Protein AF-A0A225V2E5-F1 (afdb_monomer_lite)

Secondary structure (DSSP, 8-state):
-PPPTT-S--S---S-SSPPPTHHHHHHHHHHHHHHHS--S-------TTS-HHHHHHHHHHHHHHH-TT-EEEEEEE-TT--EEEEEEE-SSEEEEEEE---

Organism: NCBI:txid4795

Foldseek 3Di:
DDDDPPDPDDDPPPDPPADDDPCLVVVLVVVVCVVPPDPDLADDDDDDPPPCPVVSVVVNVVVCCVVCVQEKEWEFEAEPVRHTPDTDTDDRHDDYYYDYDDD

Sequence (103 aa):
MAFPVELPMETPHAKPTFYVRNCYAQYYDKVLGLLDTIPVASVTITGTSGIGKSVFFAYFFNRFSFENKKATIITACFDEESNLLKGTKWLINTKVIRRQCVN

Radius of gyration: 17.42 Å; chains: 1; bounding box: 31×32×61 Å

Structure (mmCIF, N/CA/C/O backbone):
data_AF-A0A225V2E5-F1
#
_entry.id   AF-A0A225V2E5-F1
#
loop_
_atom_site.group_PDB
_atom_site.id
_atom_site.type_symbol
_atom_site.label_atom_id
_atom_site.label_alt_id
_atom_site.label_comp_id
_atom_site.label_asym_id
_atom_site.label_entity_id
_atom_site.label_seq_id
_atom_site.pdbx_PDB_ins_code
_atom_site.Cartn_x
_atom_site.Cartn_y
_atom_site.Cartn_z
_atom_site.occupancy
_atom_site.B_iso_or_equiv
_atom_site.auth_seq_id
_atom_site.auth_comp_id
_atom_site.auth_asym_id
_atom_site.auth_atom_id
_atom_site.pdbx_PDB_model_num
ATOM 1 N N . MET A 1 1 ? -10.974 7.557 -43.782 1.00 43.31 1 MET A N 1
ATOM 2 C CA . MET A 1 1 ? -10.385 6.216 -43.582 1.00 43.31 1 MET A CA 1
ATOM 3 C C . MET A 1 1 ? -11.137 5.572 -42.433 1.00 43.31 1 MET A C 1
ATOM 5 O O . MET A 1 1 ? -11.184 6.174 -41.369 1.00 43.31 1 MET A O 1
ATOM 9 N N . ALA A 1 2 ? -11.812 4.450 -42.674 1.00 56.75 2 ALA A N 1
ATOM 10 C CA . ALA A 1 2 ? -12.557 3.734 -41.641 1.00 56.75 2 ALA A CA 1
ATOM 11 C C . ALA A 1 2 ? -11.627 2.709 -40.983 1.00 56.75 2 ALA A C 1
ATOM 13 O O . ALA A 1 2 ? -10.964 1.946 -41.685 1.00 56.75 2 ALA A O 1
ATOM 14 N N . PHE A 1 3 ? -11.540 2.738 -39.654 1.00 53.19 3 PHE A N 1
ATOM 15 C CA . PHE A 1 3 ? -10.780 1.754 -38.887 1.00 53.19 3 PHE A CA 1
ATOM 16 C C . PHE A 1 3 ? -11.476 0.378 -38.955 1.00 53.19 3 PHE A C 1
ATOM 18 O O . PHE A 1 3 ? -12.706 0.333 -38.899 1.00 53.19 3 PHE A O 1
ATOM 25 N N . PRO A 1 4 ? -10.731 -0.735 -39.092 1.00 68.94 4 PRO A N 1
ATOM 26 C CA . PRO A 1 4 ? -11.314 -2.073 -39.150 1.00 68.94 4 PRO A CA 1
ATOM 27 C C . PRO A 1 4 ? -11.933 -2.475 -37.802 1.00 68.94 4 PRO A C 1
ATOM 29 O O . PRO A 1 4 ? -11.346 -2.261 -36.744 1.00 68.94 4 PRO A O 1
ATOM 32 N N . VAL A 1 5 ? -13.125 -3.072 -37.875 1.00 58.84 5 VAL A N 1
ATOM 33 C CA . VAL A 1 5 ? -14.054 -3.324 -36.752 1.00 58.84 5 VAL A CA 1
ATOM 34 C C . VAL A 1 5 ? -13.642 -4.521 -35.873 1.00 58.84 5 VAL A C 1
ATOM 36 O O . VAL A 1 5 ? -14.201 -4.725 -34.803 1.00 58.84 5 VAL A O 1
ATOM 39 N N . GLU A 1 6 ? -12.619 -5.282 -36.269 1.00 57.91 6 GLU A N 1
ATOM 40 C CA . GLU A 1 6 ? -12.197 -6.517 -35.584 1.00 57.91 6 GLU A CA 1
ATOM 41 C C . GLU A 1 6 ? -10.795 -6.426 -34.965 1.00 57.91 6 GLU A C 1
ATOM 43 O O . GLU A 1 6 ? -10.036 -7.395 -34.938 1.00 57.91 6 GLU A O 1
ATOM 48 N N . LEU A 1 7 ? 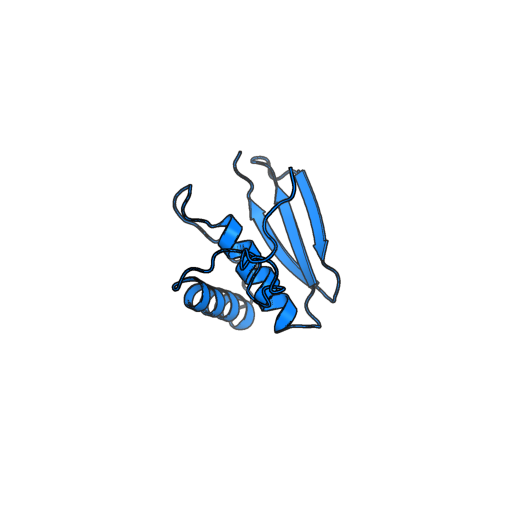-10.421 -5.259 -34.439 1.00 57.06 7 LEU A N 1
ATOM 49 C CA . LEU A 1 7 ? -9.288 -5.198 -33.518 1.00 57.06 7 LEU A CA 1
ATOM 50 C C . LEU A 1 7 ? -9.768 -5.659 -32.132 1.00 57.06 7 LEU A C 1
ATOM 52 O O . LEU A 1 7 ? -10.707 -5.069 -31.596 1.00 57.06 7 LEU A O 1
ATOM 56 N N . PRO A 1 8 ? -9.151 -6.688 -31.520 1.00 48.69 8 PRO A N 1
ATOM 57 C CA . PRO A 1 8 ? -9.523 -7.162 -30.194 1.00 48.69 8 PRO A CA 1
ATOM 58 C C . PRO A 1 8 ? -9.019 -6.157 -29.159 1.00 48.69 8 PRO A C 1
ATOM 60 O O . PRO A 1 8 ? -8.003 -6.377 -28.507 1.00 48.69 8 PRO A O 1
ATOM 63 N N . MET A 1 9 ? -9.673 -5.007 -29.041 1.00 49.19 9 MET A N 1
ATOM 64 C CA . MET A 1 9 ? -9.245 -3.996 -28.083 1.00 49.19 9 MET A CA 1
ATOM 65 C C . MET A 1 9 ? -10.389 -3.250 -27.414 1.00 49.19 9 MET A C 1
ATOM 67 O O . MET A 1 9 ? -10.208 -2.112 -27.019 1.00 49.19 9 MET A O 1
ATOM 71 N N . GLU A 1 10 ? -11.533 -3.902 -27.207 1.00 46.38 10 GLU A N 1
ATOM 72 C CA . GLU A 1 10 ? -12.578 -3.391 -26.311 1.00 46.38 10 GLU A CA 1
ATOM 73 C C . GLU A 1 10 ? -13.262 -4.525 -25.537 1.00 46.38 10 GLU A C 1
ATOM 75 O O . GLU A 1 10 ? -14.477 -4.679 -25.536 1.00 46.38 10 GLU A O 1
ATOM 80 N N . THR A 1 11 ? -12.486 -5.347 -24.827 1.00 46.03 11 THR A N 1
ATOM 81 C CA . THR A 1 11 ? -13.049 -5.935 -23.603 1.00 46.03 11 THR A CA 1
ATOM 82 C C . THR A 1 11 ? -12.753 -4.958 -22.474 1.00 46.03 11 THR A C 1
ATOM 84 O O . THR A 1 11 ? -11.572 -4.636 -22.306 1.00 46.03 11 THR A O 1
ATOM 87 N N . PRO A 1 12 ? -13.739 -4.501 -21.678 1.00 43.81 12 PRO A N 1
ATOM 88 C CA . PRO A 1 12 ? -13.443 -3.802 -20.439 1.00 43.81 12 PRO A CA 1
ATOM 89 C C . PRO A 1 12 ? -12.607 -4.757 -19.591 1.00 43.81 12 PRO A C 1
ATOM 91 O O . PRO A 1 12 ? -13.094 -5.760 -19.070 1.00 43.81 12 PRO A O 1
ATOM 94 N N . HIS A 1 13 ? -11.300 -4.518 -19.549 1.00 43.59 13 HIS A N 1
ATOM 95 C CA . HIS A 1 13 ? -10.400 -5.365 -18.802 1.00 43.59 13 HIS A CA 1
ATOM 96 C C . HIS A 1 13 ? -10.747 -5.193 -17.324 1.00 43.59 13 HIS A C 1
ATOM 98 O O . HIS A 1 13 ? -10.345 -4.223 -16.693 1.00 43.59 13 HIS A O 1
ATOM 104 N N . ALA A 1 14 ? -11.429 -6.182 -16.745 1.00 52.62 14 ALA A N 1
ATOM 105 C CA . ALA A 1 14 ? -11.575 -6.367 -15.298 1.00 52.62 14 ALA A CA 1
ATOM 106 C C . ALA A 1 14 ? -10.230 -6.714 -14.611 1.00 52.62 14 ALA A C 1
ATOM 108 O O . ALA A 1 14 ? -10.189 -7.352 -13.561 1.00 52.62 14 ALA A O 1
ATOM 109 N N . LYS A 1 15 ? -9.109 -6.359 -15.247 1.00 51.56 15 LYS A N 1
ATOM 110 C CA . LYS A 1 15 ? -7.740 -6.590 -14.796 1.00 51.56 15 LYS A CA 1
ATOM 111 C C . LYS A 1 15 ? -7.234 -5.314 -14.120 1.00 51.56 15 LYS A C 1
ATOM 113 O O . LYS A 1 15 ? -7.698 -4.227 -14.461 1.00 51.56 15 LYS A O 1
ATOM 118 N N . PRO A 1 16 ? -6.291 -5.418 -13.16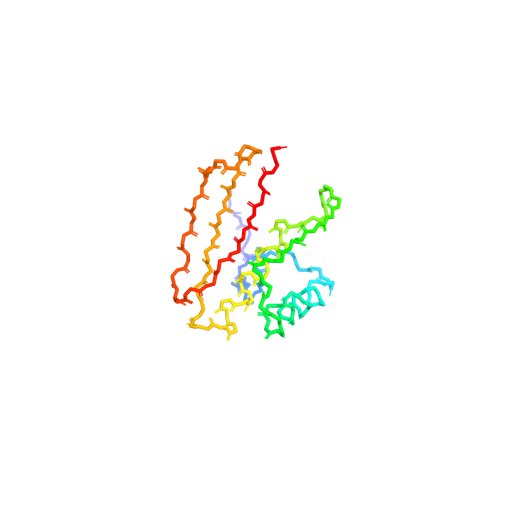8 1.00 54.03 16 PRO A N 1
ATOM 119 C CA . PRO A 1 16 ? -5.715 -4.239 -12.534 1.00 54.03 16 PRO A CA 1
ATOM 120 C C . PRO A 1 16 ? -5.164 -3.288 -13.603 1.00 54.03 16 PRO A C 1
ATOM 122 O O . PRO A 1 16 ? -4.471 -3.712 -14.525 1.00 54.03 16 PRO A O 1
ATOM 125 N N . THR A 1 17 ? -5.458 -1.997 -13.462 1.00 64.56 17 THR A N 1
ATOM 126 C CA . THR A 1 17 ? -5.072 -0.899 -14.369 1.00 64.56 17 THR A CA 1
ATOM 127 C C . THR A 1 17 ? -3.560 -0.627 -14.414 1.00 64.56 17 THR A C 1
ATOM 129 O O . THR A 1 17 ? -3.119 0.387 -14.947 1.00 64.56 17 THR A O 1
ATOM 132 N N . PHE A 1 18 ? -2.744 -1.513 -13.842 1.00 69.56 18 PHE A N 1
ATOM 133 C CA . PHE A 1 18 ? -1.304 -1.361 -13.680 1.00 69.56 18 PHE A CA 1
ATOM 134 C C . PHE A 1 18 ? -0.601 -2.727 -13.649 1.00 69.56 18 PHE A C 1
ATOM 136 O O . PHE A 1 18 ? -1.162 -3.735 -13.217 1.00 69.56 18 PHE A O 1
ATOM 143 N N . TYR A 1 19 ? 0.654 -2.753 -14.107 1.00 76.12 19 TYR A N 1
ATOM 144 C CA . TYR A 1 19 ? 1.489 -3.956 -14.156 1.00 76.12 19 TYR A CA 1
ATOM 145 C C . TYR A 1 19 ? 1.807 -4.480 -12.746 1.00 76.12 19 TYR A C 1
ATOM 147 O O . TYR A 1 19 ? 2.427 -3.785 -11.937 1.00 76.12 19 TYR A O 1
ATOM 155 N N . VAL A 1 20 ? 1.403 -5.720 -12.459 1.00 80.94 20 VAL A N 1
ATOM 156 C CA . VAL A 1 20 ? 1.633 -6.388 -11.170 1.00 80.94 20 VAL A CA 1
ATOM 157 C C . VAL A 1 20 ? 2.819 -7.338 -11.291 1.00 80.94 20 VAL A C 1
ATOM 159 O O . VAL A 1 20 ? 2.838 -8.208 -12.156 1.00 80.94 20 VAL A O 1
ATOM 162 N N . ARG A 1 21 ? 3.807 -7.193 -10.403 1.00 85.94 21 ARG A N 1
ATOM 163 C CA . ARG A 1 21 ? 4.941 -8.124 -10.312 1.00 85.94 21 ARG A CA 1
ATOM 164 C C . ARG A 1 21 ? 4.614 -9.269 -9.362 1.00 85.94 21 ARG A C 1
ATOM 166 O O . ARG A 1 21 ? 3.983 -9.049 -8.333 1.00 85.94 21 ARG A O 1
ATOM 173 N N . ASN A 1 22 ? 5.159 -10.454 -9.633 1.00 87.31 22 ASN A N 1
ATOM 174 C CA . ASN A 1 22 ? 4.959 -11.645 -8.795 1.00 87.31 22 ASN A CA 1
ATOM 175 C C . ASN A 1 22 ? 5.354 -11.421 -7.323 1.00 87.31 22 ASN A C 1
ATOM 177 O O . ASN A 1 22 ? 4.739 -11.980 -6.419 1.00 87.31 22 ASN A O 1
ATOM 181 N N . CYS A 1 23 ? 6.347 -10.565 -7.062 1.00 87.94 23 CYS A N 1
ATOM 182 C CA . CYS A 1 23 ? 6.789 -10.256 -5.704 1.00 87.94 23 CYS A CA 1
ATOM 183 C C . CYS A 1 23 ? 5.845 -9.318 -4.931 1.00 87.94 23 CYS A C 1
ATOM 185 O O . CYS A 1 23 ? 5.942 -9.250 -3.708 1.00 87.94 23 CYS A O 1
ATOM 187 N N . TYR A 1 24 ? 4.927 -8.602 -5.593 1.00 89.94 24 TYR A N 1
ATOM 188 C CA . TYR A 1 24 ? 4.075 -7.607 -4.931 1.00 89.94 24 TYR A CA 1
ATOM 189 C C . TYR A 1 24 ? 3.153 -8.220 -3.883 1.00 89.94 24 TYR A C 1
ATOM 191 O O . TYR A 1 24 ? 2.972 -7.615 -2.831 1.00 89.94 24 TYR A O 1
ATOM 199 N N . ALA A 1 25 ? 2.629 -9.423 -4.126 1.00 89.50 25 ALA A N 1
ATOM 200 C CA . ALA A 1 25 ? 1.809 -10.124 -3.142 1.00 89.50 25 ALA A CA 1
ATOM 201 C C . ALA A 1 25 ? 2.596 -10.386 -1.845 1.00 89.50 25 ALA A C 1
ATOM 203 O O . ALA A 1 25 ? 2.145 -10.021 -0.768 1.00 89.50 25 ALA A O 1
ATOM 204 N N . GLN A 1 26 ? 3.829 -10.885 -1.964 1.00 92.31 26 GLN A N 1
ATOM 205 C CA . GLN A 1 26 ? 4.685 -11.166 -0.806 1.00 92.31 26 GLN A CA 1
ATOM 206 C C . GLN A 1 26 ? 5.031 -9.897 -0.014 1.00 92.31 26 GLN A C 1
ATOM 208 O O . GLN A 1 26 ? 5.097 -9.923 1.212 1.00 92.31 26 GLN A O 1
ATOM 213 N N . TYR A 1 27 ? 5.278 -8.776 -0.701 1.00 90.38 27 TYR A N 1
ATOM 214 C CA . TYR A 1 27 ? 5.533 -7.499 -0.031 1.00 90.38 27 TYR A CA 1
ATOM 215 C C . TYR A 1 27 ? 4.276 -6.920 0.616 1.00 90.38 27 TYR A C 1
ATOM 217 O O . TYR A 1 27 ? 4.379 -6.332 1.688 1.00 90.38 27 TYR A O 1
ATOM 225 N N . TYR A 1 28 ? 3.109 -7.095 -0.003 1.00 90.81 28 TYR A N 1
ATOM 226 C CA . TYR A 1 28 ? 1.832 -6.685 0.572 1.00 90.81 28 TYR A CA 1
ATOM 227 C C . TYR A 1 28 ? 1.591 -7.374 1.918 1.00 90.81 28 TYR A C 1
ATOM 229 O O . TYR A 1 28 ? 1.387 -6.686 2.916 1.00 90.81 28 TYR A O 1
ATOM 237 N N . ASP A 1 29 ? 1.736 -8.700 1.965 1.00 91.44 29 ASP A N 1
ATOM 238 C CA . ASP A 1 29 ? 1.524 -9.484 3.186 1.00 91.44 29 ASP A CA 1
ATOM 239 C C . ASP A 1 29 ? 2.520 -9.088 4.290 1.00 91.44 29 ASP A C 1
ATOM 241 O O . ASP A 1 29 ? 2.149 -8.949 5.454 1.00 91.44 29 ASP A O 1
ATOM 245 N N . LYS A 1 30 ? 3.782 -8.812 3.927 1.00 89.94 30 LYS A N 1
ATOM 246 C CA . LYS A 1 30 ? 4.800 -8.313 4.869 1.00 89.94 30 LYS A CA 1
ATOM 247 C C . LYS A 1 30 ? 4.445 -6.946 5.446 1.00 89.94 30 LYS A C 1
ATOM 249 O O . LYS A 1 30 ? 4.570 -6.746 6.651 1.00 89.94 30 LYS A O 1
ATOM 254 N N . VAL A 1 31 ? 4.033 -6.000 4.601 1.00 88.81 31 VAL A N 1
ATOM 255 C CA . VAL A 1 31 ? 3.644 -4.655 5.050 1.00 88.81 31 VAL A CA 1
ATOM 256 C C . VAL A 1 31 ? 2.415 -4.740 5.950 1.00 88.81 31 VAL A C 1
ATOM 258 O O . VAL A 1 31 ? 2.390 -4.083 6.985 1.00 88.81 31 VAL A O 1
ATOM 261 N N . LEU A 1 32 ? 1.434 -5.576 5.603 1.00 87.75 32 LEU A N 1
ATOM 262 C CA . LEU A 1 32 ? 0.234 -5.772 6.412 1.00 87.75 32 LEU A CA 1
ATOM 263 C C . LEU A 1 32 ? 0.571 -6.382 7.780 1.00 87.75 32 LEU A C 1
ATOM 265 O O . LEU A 1 32 ? 0.174 -5.833 8.802 1.00 87.75 32 LEU A O 1
ATOM 269 N N . GLY A 1 33 ? 1.402 -7.427 7.812 1.00 87.38 33 GLY A N 1
ATOM 270 C CA . GLY A 1 33 ? 1.888 -8.011 9.063 1.00 87.38 33 GLY A CA 1
ATOM 271 C C . GLY A 1 33 ? 2.608 -6.986 9.944 1.00 87.38 33 GLY A C 1
ATOM 272 O O . GLY A 1 33 ? 2.326 -6.883 11.134 1.00 87.38 33 GLY A O 1
ATOM 273 N N . LEU A 1 34 ? 3.477 -6.149 9.372 1.00 85.00 34 LEU A N 1
ATOM 274 C CA . LEU A 1 34 ? 4.138 -5.080 10.132 1.00 85.00 34 LEU A CA 1
ATOM 275 C C . LEU A 1 34 ? 3.148 -4.047 10.692 1.00 85.00 34 LEU A C 1
ATOM 277 O O . LEU A 1 34 ? 3.370 -3.537 11.786 1.00 85.00 34 LEU A O 1
ATOM 281 N N . LEU A 1 35 ? 2.070 -3.747 9.965 1.00 80.94 35 LEU A N 1
ATOM 282 C CA . LEU A 1 35 ? 1.042 -2.791 10.386 1.00 80.94 35 LEU A CA 1
ATOM 283 C C . LEU A 1 35 ? 0.076 -3.340 11.446 1.00 80.94 35 LEU A C 1
ATOM 285 O O . LEU A 1 35 ? -0.539 -2.535 12.146 1.00 80.94 35 LEU A O 1
ATOM 289 N N . ASP A 1 36 ? -0.086 -4.661 11.540 1.00 78.94 36 ASP A N 1
ATOM 290 C CA . ASP A 1 36 ? -1.057 -5.293 12.442 1.00 78.94 36 ASP A CA 1
ATOM 291 C C . ASP A 1 36 ? -0.423 -5.854 13.727 1.00 78.94 36 ASP A C 1
ATOM 293 O O . ASP A 1 36 ? -1.093 -5.921 14.756 1.00 78.94 36 ASP A O 1
ATOM 297 N N . THR A 1 37 ? 0.861 -6.237 13.707 1.00 68.94 37 THR A N 1
ATOM 298 C CA . THR A 1 37 ? 1.471 -6.998 14.822 1.00 68.94 37 THR A CA 1
ATOM 299 C C . THR A 1 37 ? 2.154 -6.128 15.885 1.00 68.94 37 THR A C 1
ATOM 301 O O . THR A 1 37 ? 2.340 -6.565 17.017 1.00 68.94 37 THR A O 1
ATOM 304 N N . ILE A 1 38 ? 2.578 -4.911 15.545 1.00 63.62 38 ILE A N 1
ATOM 305 C CA . ILE A 1 38 ? 3.373 -4.038 16.424 1.00 63.62 38 ILE A CA 1
ATOM 306 C C . ILE A 1 38 ? 2.770 -2.626 16.342 1.00 63.62 38 ILE A C 1
ATOM 308 O O . ILE A 1 38 ? 2.307 -2.240 15.267 1.00 63.62 38 ILE A O 1
ATOM 312 N N . PRO A 1 39 ? 2.797 -1.80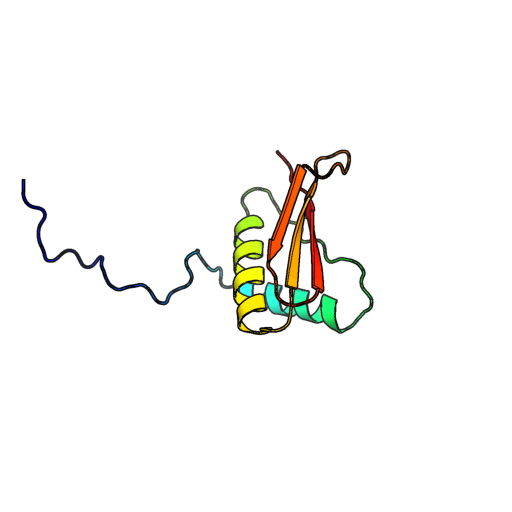3 17.410 1.00 67.50 39 PRO A N 1
ATOM 313 C CA . PRO A 1 39 ? 2.532 -0.366 17.315 1.00 67.50 39 PRO A CA 1
ATOM 314 C C . PRO A 1 39 ? 3.665 0.349 16.548 1.00 67.50 39 PRO A C 1
ATOM 316 O O . PRO A 1 39 ? 4.338 1.235 17.071 1.00 67.50 39 PRO A O 1
ATOM 319 N N . VAL A 1 40 ? 3.937 -0.062 15.307 1.00 65.75 40 VAL A N 1
ATOM 320 C CA . VAL A 1 40 ? 4.904 0.607 14.438 1.00 65.75 40 VAL A CA 1
ATOM 321 C C . VAL A 1 40 ? 4.234 1.862 13.903 1.00 65.75 40 VAL A C 1
ATOM 323 O O . VAL A 1 40 ? 3.218 1.798 13.214 1.00 65.75 40 VAL A O 1
ATOM 326 N N . ALA A 1 41 ? 4.819 3.020 14.199 1.00 69.06 41 ALA A N 1
ATOM 327 C CA . ALA A 1 41 ? 4.295 4.301 13.734 1.00 69.06 41 ALA A CA 1
ATOM 328 C C . ALA A 1 41 ? 4.395 4.475 12.202 1.00 69.06 41 ALA A C 1
ATOM 330 O O . ALA A 1 41 ? 3.667 5.282 11.624 1.00 69.06 41 ALA A O 1
ATOM 331 N N . SER A 1 42 ? 5.294 3.740 11.532 1.00 75.75 42 SER A N 1
ATOM 332 C CA . SER A 1 42 ? 5.528 3.858 10.088 1.00 75.75 42 SER A CA 1
ATOM 333 C C . SER A 1 42 ? 6.258 2.653 9.495 1.00 75.75 42 SER A C 1
ATOM 335 O O . SER A 1 42 ? 7.164 2.108 10.121 1.00 75.75 42 SER A O 1
ATOM 337 N N . VAL A 1 43 ? 5.941 2.321 8.241 1.00 83.62 43 VAL A N 1
ATOM 338 C CA . VAL A 1 43 ? 6.684 1.353 7.421 1.00 83.62 43 VAL A CA 1
ATOM 339 C C . VAL A 1 43 ? 7.314 2.090 6.242 1.00 83.62 43 VAL A C 1
ATOM 341 O O . VAL A 1 43 ? 6.613 2.767 5.490 1.00 83.62 43 VAL A O 1
ATOM 344 N N . THR A 1 44 ? 8.627 1.942 6.066 1.00 85.75 44 THR A N 1
ATOM 345 C CA . THR A 1 44 ? 9.375 2.574 4.970 1.00 85.75 44 THR A CA 1
ATOM 346 C C . THR A 1 44 ? 9.736 1.537 3.913 1.00 85.75 44 THR A C 1
ATOM 348 O O . THR A 1 44 ? 10.372 0.530 4.211 1.00 85.75 44 THR A O 1
ATOM 351 N N . ILE A 1 45 ? 9.353 1.795 2.661 1.00 85.94 45 ILE A N 1
ATOM 352 C CA . ILE A 1 45 ? 9.683 0.938 1.517 1.00 85.94 45 ILE A CA 1
ATOM 353 C C . ILE A 1 45 ? 10.889 1.532 0.791 1.00 85.94 45 ILE A C 1
ATOM 355 O O . ILE A 1 45 ? 10.799 2.602 0.186 1.00 85.94 45 ILE A O 1
ATOM 359 N N . THR A 1 46 ? 12.013 0.823 0.830 1.00 86.50 46 THR A N 1
ATOM 360 C CA . THR A 1 46 ? 13.267 1.214 0.177 1.00 86.50 46 THR A CA 1
ATOM 361 C C . THR A 1 46 ? 13.549 0.344 -1.049 1.00 86.50 46 THR A C 1
ATOM 363 O O . THR A 1 46 ? 12.945 -0.707 -1.258 1.00 86.50 46 THR A O 1
ATOM 366 N N . GLY A 1 47 ? 14.444 0.812 -1.916 1.00 83.56 47 GLY A N 1
ATOM 367 C CA . GLY A 1 47 ? 14.886 0.073 -3.097 1.00 83.56 47 GLY A CA 1
ATOM 368 C C . GLY A 1 47 ? 15.486 0.995 -4.149 1.00 83.56 47 GLY A C 1
ATOM 369 O O . GLY A 1 47 ? 15.301 2.214 -4.092 1.00 83.56 47 GLY A O 1
ATOM 370 N N . THR A 1 48 ? 16.159 0.418 -5.138 1.00 88.00 48 THR A N 1
ATOM 371 C CA . THR A 1 48 ? 16.832 1.153 -6.218 1.00 88.00 48 THR A CA 1
ATOM 372 C C . THR A 1 48 ? 15.858 2.042 -7.001 1.00 88.00 48 THR A C 1
ATOM 374 O O . THR A 1 48 ? 14.650 1.771 -7.077 1.00 88.00 48 THR A O 1
ATOM 377 N N . SER A 1 49 ? 16.351 3.147 -7.564 1.00 83.19 49 SER A N 1
ATOM 378 C CA . SER A 1 49 ? 15.557 3.944 -8.507 1.00 83.19 49 SER A CA 1
ATOM 379 C C . SER A 1 49 ? 15.088 3.073 -9.684 1.00 83.19 49 SER A C 1
ATOM 381 O O . SER A 1 49 ? 15.738 2.093 -10.036 1.00 83.19 49 SER A O 1
ATOM 383 N N . GLY A 1 50 ? 13.903 3.350 -10.233 1.00 81.12 50 GLY A N 1
ATOM 384 C CA . GLY A 1 50 ? 13.330 2.570 -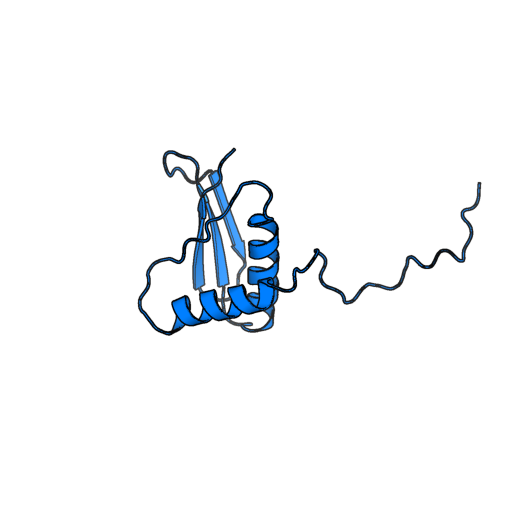11.342 1.00 81.12 50 GLY A CA 1
ATOM 385 C C . GLY A 1 50 ? 12.760 1.184 -10.987 1.00 81.12 50 GLY A C 1
ATOM 386 O O . GLY A 1 50 ? 12.055 0.591 -11.800 1.00 81.12 50 GLY A O 1
ATOM 387 N N . ILE A 1 51 ? 12.937 0.672 -9.760 1.00 86.31 51 ILE A N 1
ATOM 388 C CA . ILE A 1 51 ? 12.422 -0.662 -9.377 1.00 86.31 51 ILE A CA 1
ATOM 389 C C . ILE A 1 51 ? 10.884 -0.737 -9.297 1.00 86.31 51 ILE A C 1
ATOM 391 O O . ILE A 1 51 ? 10.325 -1.811 -9.099 1.00 86.31 51 ILE A O 1
ATOM 395 N N . GLY A 1 52 ? 10.178 0.385 -9.459 1.00 83.56 52 GLY A N 1
ATOM 396 C CA . GLY A 1 52 ? 8.714 0.422 -9.466 1.00 83.56 52 GLY A CA 1
ATOM 397 C C . GLY A 1 52 ? 8.073 0.597 -8.087 1.00 83.56 52 GLY A C 1
ATOM 398 O O . GLY A 1 52 ? 6.958 0.130 -7.880 1.00 83.56 52 GLY A O 1
ATOM 399 N N . LYS A 1 53 ? 8.737 1.289 -7.148 1.00 86.62 53 LYS A N 1
ATOM 400 C CA . LYS A 1 53 ? 8.170 1.614 -5.820 1.00 86.62 53 LYS A CA 1
ATOM 401 C C . LYS A 1 53 ? 6.811 2.319 -5.925 1.00 86.62 53 LYS A C 1
ATOM 403 O O . LYS A 1 53 ? 5.867 1.937 -5.248 1.00 86.62 53 LYS A O 1
ATOM 408 N N . SER A 1 54 ? 6.684 3.297 -6.825 1.00 85.06 54 SER A N 1
ATOM 409 C CA . SER A 1 54 ? 5.424 4.019 -7.066 1.00 85.06 54 SER A CA 1
ATOM 410 C C . SER A 1 54 ? 4.297 3.100 -7.549 1.00 85.06 54 SER A C 1
ATOM 412 O O . SER A 1 54 ? 3.158 3.249 -7.121 1.00 85.06 54 SER A O 1
ATOM 414 N N . VAL A 1 55 ? 4.622 2.118 -8.398 1.00 87.00 55 VAL A N 1
ATOM 415 C CA . VAL A 1 55 ? 3.656 1.126 -8.899 1.00 87.00 55 VAL A CA 1
ATOM 416 C C . VAL A 1 55 ? 3.242 0.171 -7.780 1.00 87.00 55 VAL A C 1
ATOM 418 O O . VAL A 1 55 ? 2.065 -0.154 -7.655 1.00 87.00 55 VAL A O 1
ATOM 421 N N . PHE A 1 56 ? 4.181 -0.214 -6.911 1.00 87.69 56 PHE A N 1
ATOM 422 C CA . PHE A 1 56 ? 3.862 -0.999 -5.722 1.00 87.69 56 PHE A CA 1
ATOM 423 C C . PHE A 1 56 ? 2.914 -0.254 -4.773 1.00 87.69 56 PHE A C 1
ATOM 425 O O . PHE A 1 56 ? 1.957 -0.856 -4.298 1.00 87.69 56 PHE A O 1
ATOM 432 N N . PHE A 1 57 ? 3.110 1.050 -4.539 1.00 86.38 57 PHE A N 1
ATOM 433 C CA . PHE A 1 57 ? 2.168 1.843 -3.739 1.00 86.38 57 PHE A CA 1
ATOM 434 C C . PHE A 1 57 ? 0.759 1.837 -4.340 1.00 86.38 57 PHE A C 1
ATOM 436 O O . PHE A 1 57 ? -0.207 1.625 -3.613 1.00 86.38 57 PHE A O 1
ATOM 443 N N . ALA A 1 58 ? 0.632 2.003 -5.660 1.00 85.19 58 ALA A N 1
ATOM 444 C CA . ALA A 1 58 ? -0.663 1.919 -6.333 1.00 85.19 58 ALA A CA 1
ATOM 445 C C . ALA A 1 58 ? -1.315 0.534 -6.157 1.00 85.19 58 ALA A C 1
ATOM 447 O O . ALA A 1 58 ? -2.491 0.455 -5.802 1.00 85.19 58 ALA A O 1
ATOM 448 N N . TYR A 1 59 ? -0.539 -0.547 -6.320 1.00 87.75 59 TYR A N 1
ATOM 449 C CA . TYR A 1 59 ? -0.993 -1.917 -6.055 1.00 87.75 59 TYR A CA 1
ATOM 450 C C . TYR A 1 59 ? -1.471 -2.090 -4.614 1.00 87.75 59 TYR A C 1
ATOM 452 O O . TYR A 1 59 ? -2.574 -2.587 -4.391 1.00 87.75 59 TYR A O 1
ATOM 460 N N . PHE A 1 60 ? -0.666 -1.641 -3.650 1.00 88.00 60 PHE A N 1
ATOM 461 C CA . PHE A 1 60 ? -0.976 -1.738 -2.232 1.00 88.00 60 PHE A CA 1
ATOM 462 C C . PHE A 1 60 ? -2.276 -1.002 -1.908 1.00 88.00 60 PHE A C 1
ATOM 464 O O . PHE A 1 60 ? -3.168 -1.597 -1.318 1.00 88.00 60 PHE A O 1
ATOM 471 N N . PHE A 1 61 ? -2.427 0.255 -2.335 1.00 84.88 61 PHE A N 1
ATOM 472 C CA . PHE A 1 61 ? -3.626 1.040 -2.036 1.00 84.88 61 PHE A CA 1
ATOM 473 C C . PHE A 1 61 ? -4.880 0.468 -2.690 1.00 84.88 61 PHE A C 1
ATOM 475 O O . PHE A 1 61 ? -5.922 0.419 -2.044 1.00 84.88 61 PHE A O 1
ATOM 482 N N . ASN A 1 62 ? -4.783 0.012 -3.941 1.00 84.12 62 ASN A N 1
ATOM 483 C CA . ASN A 1 62 ? -5.912 -0.579 -4.652 1.00 84.12 62 ASN A CA 1
ATOM 484 C C . ASN A 1 62 ? -6.368 -1.898 -4.011 1.00 84.12 62 ASN A C 1
ATOM 486 O O . ASN A 1 62 ? -7.560 -2.145 -3.862 1.00 84.12 62 ASN A O 1
ATOM 490 N N . ARG A 1 63 ? -5.418 -2.749 -3.610 1.00 86.69 63 ARG A N 1
ATOM 491 C CA . ARG A 1 63 ? -5.729 -4.020 -2.950 1.00 86.69 63 ARG A CA 1
ATOM 492 C C . ARG A 1 63 ? -6.244 -3.804 -1.527 1.00 86.69 63 ARG A C 1
ATOM 494 O O . ARG A 1 63 ? -7.262 -4.377 -1.154 1.00 86.69 63 ARG A O 1
ATOM 501 N N . PHE A 1 64 ? -5.592 -2.929 -0.767 1.00 85.06 64 PHE A N 1
ATOM 502 C CA . PHE A 1 64 ? -5.966 -2.636 0.612 1.00 85.06 64 PHE A CA 1
ATOM 503 C C . PHE A 1 64 ? -7.354 -2.003 0.712 1.00 85.06 64 PHE A C 1
ATOM 505 O O . PHE A 1 64 ? -8.115 -2.370 1.600 1.00 85.06 64 PHE A O 1
ATOM 512 N N . SER A 1 65 ? -7.720 -1.099 -0.204 1.00 81.75 65 SER A N 1
ATOM 513 C CA . SER A 1 65 ? -9.060 -0.497 -0.229 1.00 81.75 65 SER A CA 1
ATOM 514 C C . SER A 1 65 ? -10.155 -1.504 -0.596 1.00 81.75 65 SER A C 1
ATOM 516 O O . SER A 1 65 ? -11.263 -1.425 -0.065 1.00 81.75 65 SER A O 1
ATOM 518 N N . PHE A 1 66 ? -9.847 -2.473 -1.464 1.00 81.81 66 PHE A N 1
ATOM 519 C CA . PHE A 1 66 ? -10.765 -3.553 -1.820 1.00 81.81 66 PHE A CA 1
ATOM 520 C C . PHE A 1 66 ? -11.007 -4.512 -0.646 1.00 81.81 66 PHE A C 1
ATOM 522 O O . PHE A 1 66 ? -12.156 -4.843 -0.346 1.00 81.81 66 PHE A O 1
ATOM 529 N N . GLU A 1 67 ? -9.937 -4.934 0.032 1.00 83.25 67 GLU A N 1
ATOM 530 C CA . GLU A 1 67 ? -9.998 -5.859 1.171 1.00 83.25 67 GLU A CA 1
ATOM 531 C C . GLU A 1 67 ? -10.571 -5.183 2.429 1.00 83.25 67 GLU A C 1
ATOM 533 O O . GLU A 1 67 ? -11.357 -5.784 3.159 1.00 83.25 67 GLU A O 1
ATOM 538 N N . ASN A 1 68 ? -10.252 -3.905 2.654 1.00 78.38 68 ASN A N 1
ATOM 539 C CA . ASN A 1 68 ? -10.638 -3.153 3.845 1.00 78.38 68 ASN A CA 1
ATOM 540 C C . ASN A 1 68 ? -11.531 -1.959 3.493 1.00 78.38 68 ASN A C 1
ATOM 542 O O . ASN A 1 68 ? -11.121 -0.801 3.551 1.00 78.38 68 ASN A O 1
ATOM 546 N N . LYS A 1 69 ? -12.814 -2.234 3.236 1.00 68.50 69 LYS A N 1
ATOM 547 C CA . LYS A 1 69 ? -13.841 -1.222 2.895 1.00 68.50 69 LYS A CA 1
ATOM 548 C C . LYS A 1 69 ? -14.122 -0.168 3.981 1.00 68.50 69 LYS A C 1
ATOM 550 O O . LYS A 1 69 ? -14.966 0.701 3.789 1.00 68.50 69 LYS A O 1
ATOM 555 N N . LYS A 1 70 ? -13.488 -0.265 5.149 1.00 71.75 70 LYS A N 1
ATOM 556 C CA . LYS A 1 70 ? -13.625 0.688 6.262 1.00 71.75 70 LYS A CA 1
ATOM 557 C C . LYS A 1 70 ? -12.306 1.388 6.606 1.00 71.75 70 LYS A C 1
ATOM 559 O O . LYS A 1 70 ? -12.265 2.070 7.625 1.00 71.75 70 LYS A O 1
ATOM 564 N N . ALA A 1 71 ? -11.252 1.188 5.807 1.00 69.06 71 ALA A N 1
ATOM 565 C CA . ALA A 1 71 ? -9.952 1.812 6.012 1.00 69.06 71 ALA A CA 1
ATOM 566 C C . ALA A 1 71 ? -9.699 2.982 5.027 1.00 69.06 71 ALA A C 1
ATOM 568 O O . ALA A 1 71 ? -9.839 2.850 3.816 1.00 69.06 71 ALA A O 1
ATOM 569 N N . THR A 1 72 ? -9.296 4.142 5.548 1.00 66.06 72 THR A N 1
ATOM 570 C CA . THR A 1 72 ? -8.911 5.368 4.842 1.00 66.06 72 THR A CA 1
ATOM 571 C C . THR A 1 72 ? -7.432 5.298 4.687 1.00 66.06 72 THR A C 1
ATOM 573 O O . THR A 1 72 ? -6.698 5.076 5.648 1.00 66.06 72 THR A O 1
ATOM 576 N N . ILE A 1 73 ? -7.007 5.629 3.491 1.00 73.31 73 ILE A N 1
ATOM 577 C CA . ILE A 1 73 ? -5.612 5.769 3.170 1.00 73.31 73 ILE A CA 1
ATOM 578 C C . ILE A 1 73 ? -5.360 7.270 3.063 1.00 73.31 73 ILE A C 1
ATOM 580 O O . ILE A 1 73 ? -5.928 7.952 2.206 1.00 73.31 73 ILE A O 1
ATOM 584 N N . ILE A 1 74 ? -4.529 7.805 3.956 1.00 72.31 74 ILE A N 1
ATOM 585 C CA . ILE A 1 74 ? -3.992 9.160 3.800 1.00 72.31 74 ILE A CA 1
ATOM 586 C C . ILE A 1 74 ? -2.629 9.033 3.139 1.00 72.31 74 ILE A C 1
ATOM 588 O O . ILE A 1 74 ? -1.713 8.458 3.725 1.00 72.31 74 ILE A O 1
ATOM 592 N N . THR A 1 75 ? -2.499 9.587 1.936 1.00 74.75 75 THR A N 1
ATOM 593 C CA . THR A 1 75 ? -1.220 9.703 1.235 1.00 74.75 75 THR A CA 1
ATOM 594 C C . THR A 1 75 ? -0.744 11.147 1.300 1.00 74.75 75 THR A C 1
ATOM 596 O O . THR A 1 75 ? -1.461 12.057 0.871 1.00 74.75 75 THR A O 1
ATOM 599 N N . ALA A 1 76 ? 0.469 11.354 1.796 1.00 72.19 76 ALA A N 1
ATOM 600 C CA . ALA A 1 76 ? 1.131 12.651 1.805 1.00 72.19 76 ALA A CA 1
ATOM 601 C C . ALA A 1 76 ? 2.498 12.537 1.125 1.00 72.19 76 ALA A C 1
ATOM 603 O O . ALA A 1 76 ? 3.207 11.546 1.316 1.00 72.19 76 ALA A O 1
ATOM 604 N N . CYS A 1 77 ? 2.819 13.538 0.312 1.00 71.88 77 CYS A N 1
ATOM 605 C CA . CYS A 1 77 ? 4.094 13.722 -0.365 1.00 71.88 77 CYS A CA 1
ATOM 606 C C . CYS A 1 77 ? 4.781 14.932 0.263 1.00 71.88 77 CYS A C 1
ATOM 608 O O . CYS A 1 77 ? 4.178 16.004 0.349 1.00 71.88 77 CYS A O 1
ATOM 610 N N . PHE A 1 78 ? 6.018 14.732 0.697 1.00 74.81 78 PHE A N 1
ATOM 611 C CA . PHE A 1 78 ? 6.852 15.754 1.318 1.00 74.81 78 PHE A CA 1
ATOM 612 C C . PHE A 1 78 ? 8.094 15.995 0.464 1.00 74.81 78 PHE A C 1
ATOM 614 O O . PHE A 1 78 ? 8.520 15.075 -0.245 1.00 74.81 78 PHE A O 1
ATOM 621 N N . ASP A 1 79 ? 8.643 17.204 0.540 1.00 75.19 79 ASP A N 1
ATOM 622 C CA . ASP A 1 79 ? 9.963 17.527 -0.001 1.00 75.19 79 ASP A CA 1
ATOM 62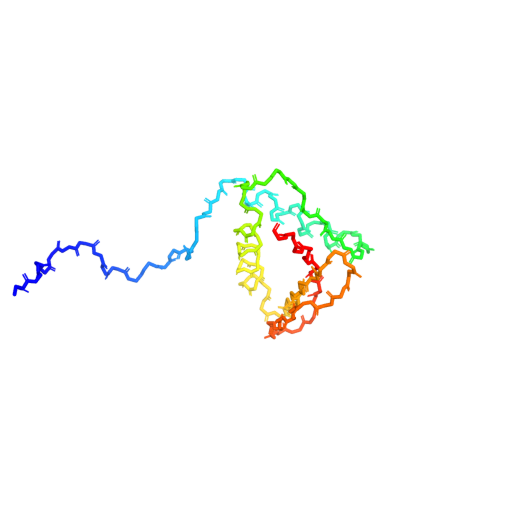3 C C . ASP A 1 79 ? 11.089 17.034 0.929 1.00 75.19 79 ASP A C 1
ATOM 625 O O . ASP A 1 79 ? 10.853 16.349 1.933 1.00 75.19 79 ASP A O 1
ATOM 629 N N . GLU A 1 80 ? 12.334 17.352 0.572 1.00 75.38 80 GLU A N 1
ATOM 630 C CA . GLU A 1 80 ? 13.526 16.985 1.345 1.00 75.38 80 GLU A CA 1
ATOM 631 C C . GLU A 1 80 ? 13.587 17.687 2.712 1.00 75.38 80 GLU A C 1
ATOM 633 O O . GLU A 1 80 ? 14.111 17.122 3.671 1.00 75.38 80 GLU A O 1
ATOM 638 N N . GLU A 1 81 ? 12.972 18.863 2.834 1.00 78.12 81 GLU A N 1
ATOM 639 C CA . GLU A 1 81 ? 12.867 19.654 4.065 1.00 78.12 81 GLU A CA 1
ATOM 640 C C . GLU A 1 81 ? 11.658 19.252 4.931 1.00 78.12 81 GLU A C 1
ATOM 642 O O . GLU A 1 81 ? 11.394 19.849 5.973 1.00 78.12 81 GLU A O 1
ATOM 647 N N . SER A 1 82 ? 10.942 18.188 4.550 1.00 70.12 82 SER A N 1
ATOM 648 C CA . SER A 1 82 ? 9.713 17.716 5.202 1.00 70.12 82 SER A CA 1
ATOM 649 C C . SER A 1 82 ? 8.525 18.683 5.128 1.00 70.12 82 SER A C 1
ATOM 651 O O . SER A 1 82 ? 7.539 18.502 5.851 1.00 70.12 82 SER A O 1
ATOM 653 N N . ASN A 1 83 ? 8.547 19.655 4.220 1.00 72.75 83 ASN A N 1
ATOM 654 C CA . ASN A 1 83 ? 7.375 20.452 3.891 1.00 72.75 83 ASN A CA 1
ATOM 655 C C . ASN A 1 83 ? 6.392 19.609 3.073 1.00 72.75 83 ASN A C 1
ATOM 657 O O . ASN A 1 83 ? 6.759 18.843 2.178 1.00 72.75 83 ASN A O 1
ATOM 661 N N . LEU A 1 84 ? 5.102 19.738 3.382 1.00 71.81 84 LEU A N 1
ATOM 662 C CA . LEU A 1 84 ? 4.049 19.036 2.658 1.00 71.81 84 LEU A CA 1
ATOM 663 C C . LEU A 1 84 ? 3.895 19.638 1.255 1.00 71.81 84 LEU A C 1
ATOM 665 O O . LEU A 1 84 ? 3.360 20.731 1.102 1.00 71.81 84 LEU A O 1
ATOM 669 N N . LEU A 1 85 ? 4.281 18.883 0.228 1.00 70.19 85 LEU A N 1
ATOM 670 C CA . LEU A 1 85 ? 4.087 19.273 -1.169 1.00 70.19 85 LEU A CA 1
ATOM 671 C C . LEU A 1 85 ? 2.649 19.029 -1.625 1.00 70.19 85 LEU A C 1
ATOM 673 O O . LEU A 1 85 ? 2.044 19.848 -2.314 1.00 70.19 85 LEU A O 1
ATOM 677 N N . LYS A 1 86 ? 2.093 17.861 -1.276 1.00 65.94 86 LYS A N 1
ATOM 678 C CA . LYS A 1 86 ? 0.748 17.459 -1.702 1.00 65.94 86 LYS A CA 1
ATOM 679 C C . LYS A 1 86 ? 0.156 16.417 -0.761 1.00 65.94 86 LYS A C 1
ATOM 681 O O . LYS A 1 86 ? 0.771 15.382 -0.503 1.00 65.94 86 LYS A O 1
ATOM 686 N N . GLY A 1 87 ? -1.067 16.660 -0.298 1.00 58.50 87 GLY A N 1
ATOM 687 C CA . GLY A 1 87 ? -1.874 15.692 0.443 1.00 58.50 87 GLY A CA 1
ATOM 688 C C . GLY A 1 87 ? -3.113 15.311 -0.356 1.00 58.50 87 GLY A C 1
ATOM 689 O O . GLY A 1 87 ? -3.835 16.182 -0.835 1.00 58.50 87 GLY A O 1
ATOM 690 N N . THR A 1 88 ? -3.376 14.015 -0.503 1.00 58.78 88 THR A N 1
ATOM 691 C CA . THR A 1 88 ? -4.631 13.514 -1.080 1.00 58.78 88 THR A CA 1
ATOM 692 C C . THR A 1 88 ? -5.281 12.551 -0.099 1.00 58.78 88 THR A C 1
ATOM 694 O O . THR A 1 88 ? -4.654 11.595 0.360 1.00 58.78 88 THR A O 1
ATOM 697 N N . LYS A 1 89 ? -6.541 12.823 0.251 1.00 49.38 89 LYS A N 1
ATOM 698 C CA . LYS A 1 89 ? -7.331 12.014 1.182 1.00 49.38 89 LYS A CA 1
ATOM 699 C C . LYS A 1 89 ? -8.242 11.081 0.390 1.00 49.38 89 LYS A C 1
ATOM 701 O O . LYS A 1 89 ? -9.129 11.557 -0.310 1.00 49.38 89 LYS A O 1
ATOM 706 N N . TRP A 1 90 ? -8.053 9.773 0.540 1.00 46.97 90 TRP A N 1
ATOM 707 C CA . TRP A 1 90 ? -8.984 8.766 0.031 1.00 46.97 90 TRP A CA 1
ATOM 708 C C . TRP A 1 90 ? -9.880 8.297 1.186 1.00 46.97 90 TRP A C 1
ATOM 710 O O . TRP A 1 90 ? -9.435 7.586 2.084 1.00 46.97 90 TRP A O 1
ATOM 720 N N . LEU A 1 91 ? -11.119 8.800 1.215 1.00 38.50 91 LEU A N 1
ATOM 721 C CA . LEU A 1 91 ? -12.066 8.684 2.334 1.00 38.50 91 LEU A CA 1
ATOM 722 C C . LEU A 1 91 ? -12.777 7.323 2.393 1.00 38.50 91 LEU A C 1
ATOM 724 O O . LEU A 1 91 ? -13.630 7.098 1.545 1.00 38.50 91 LEU A O 1
ATOM 728 N N . ILE A 1 92 ? -12.494 6.5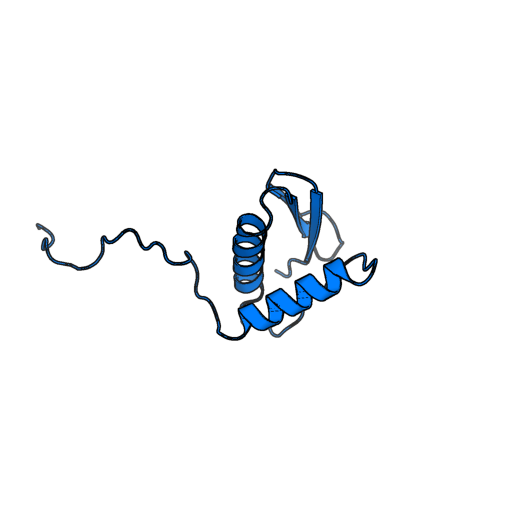22 3.438 1.00 37.97 92 ILE A N 1
ATOM 729 C CA . ILE A 1 92 ? -13.451 5.755 4.289 1.00 37.97 92 ILE A CA 1
ATOM 730 C C . ILE A 1 92 ? -12.722 5.164 5.542 1.00 37.97 92 ILE A C 1
ATOM 732 O O . ILE A 1 92 ? -12.232 4.060 5.479 1.00 37.97 92 ILE A O 1
ATOM 736 N N . ASN A 1 93 ? -12.577 5.941 6.645 1.00 38.50 93 ASN A N 1
ATOM 737 C CA . ASN A 1 93 ? -11.904 5.798 7.997 1.00 38.50 93 ASN A CA 1
ATOM 738 C C . ASN A 1 93 ? -10.406 5.376 8.292 1.00 38.50 93 ASN A C 1
ATOM 740 O O . ASN A 1 93 ? -9.978 4.271 8.043 1.00 38.50 93 ASN A O 1
ATOM 744 N N . THR A 1 94 ? -9.622 6.247 8.961 1.00 41.56 94 THR A N 1
ATOM 745 C CA . THR A 1 94 ? -8.138 6.539 8.998 1.00 41.56 94 THR A CA 1
ATOM 746 C C . THR A 1 94 ? -7.036 5.457 9.254 1.00 41.56 94 THR A C 1
ATOM 748 O O . THR A 1 94 ? -6.946 4.918 10.350 1.00 41.56 94 THR A O 1
ATOM 751 N N . LYS A 1 95 ? -6.057 5.314 8.326 1.00 46.44 95 LYS A N 1
ATOM 752 C CA . LYS A 1 95 ? -4.626 4.912 8.505 1.00 46.44 95 LYS A CA 1
ATOM 753 C C . LYS A 1 95 ? -3.713 5.804 7.610 1.00 46.44 95 LYS A C 1
ATOM 755 O O . LYS A 1 95 ? -4.045 6.086 6.457 1.00 46.44 95 LYS A O 1
ATOM 760 N N . VAL A 1 96 ? -2.579 6.303 8.126 1.00 48.66 96 VAL A N 1
ATOM 761 C CA . VAL A 1 96 ? -1.679 7.257 7.418 1.00 48.66 96 VAL A CA 1
ATOM 762 C C . VAL A 1 96 ? -0.472 6.535 6.819 1.00 48.66 96 VAL A C 1
ATOM 764 O O . VAL A 1 96 ? 0.245 5.849 7.538 1.00 48.66 96 VAL A O 1
ATOM 767 N N . ILE A 1 97 ? -0.207 6.729 5.523 1.00 55.38 97 ILE A N 1
ATOM 768 C CA . ILE A 1 97 ? 0.969 6.182 4.831 1.00 55.38 97 ILE A CA 1
ATOM 769 C C . ILE A 1 97 ? 1.807 7.354 4.305 1.00 55.38 97 ILE A C 1
ATOM 771 O O . ILE A 1 97 ? 1.377 8.116 3.436 1.00 55.38 97 ILE A O 1
ATOM 775 N N . ARG A 1 98 ? 3.012 7.525 4.862 1.00 47.47 98 ARG A N 1
ATOM 776 C CA . ARG A 1 98 ? 3.955 8.577 4.453 1.00 47.47 98 ARG A CA 1
ATOM 777 C C . ARG A 1 98 ? 4.731 8.146 3.208 1.00 47.47 98 ARG A C 1
ATOM 779 O O . ARG A 1 98 ? 5.283 7.049 3.176 1.00 47.47 98 ARG A O 1
ATOM 786 N N . ARG A 1 99 ? 4.818 9.028 2.208 1.00 45.59 99 ARG A N 1
ATOM 787 C CA . ARG A 1 99 ? 5.697 8.875 1.043 1.00 45.59 99 ARG A CA 1
ATOM 788 C C . ARG A 1 99 ? 6.683 10.039 1.008 1.00 45.59 99 ARG A C 1
ATOM 790 O O . ARG A 1 99 ? 6.270 11.193 0.987 1.00 45.59 99 ARG A O 1
ATOM 797 N N . GLN A 1 100 ? 7.973 9.731 0.947 1.00 47.16 100 GLN A N 1
ATOM 798 C CA . GLN A 1 100 ? 8.994 10.723 0.625 1.00 47.16 100 GLN A CA 1
ATOM 799 C C . GLN A 1 100 ? 9.116 10.810 -0.900 1.00 47.16 100 GLN A C 1
ATOM 801 O O . GLN A 1 100 ? 9.260 9.783 -1.575 1.00 47.16 100 GLN A O 1
ATOM 806 N N . CYS A 1 101 ? 8.946 12.010 -1.450 1.00 39.91 101 CYS A N 1
ATOM 807 C CA . CYS A 1 101 ? 9.066 12.271 -2.877 1.00 39.91 101 CYS A CA 1
ATOM 808 C C . CYS A 1 101 ? 10.485 12.773 -3.140 1.00 39.91 101 CYS A C 1
ATOM 810 O O . CYS A 1 101 ? 10.852 13.834 -2.659 1.00 39.91 101 CYS A O 1
ATOM 812 N N . VAL A 1 102 ? 11.280 11.988 -3.866 1.00 43.66 102 VAL A N 1
ATOM 813 C CA . VAL A 1 102 ? 12.576 12.438 -4.391 1.00 43.66 102 VAL A CA 1
ATOM 814 C C . VAL A 1 102 ? 12.326 12.870 -5.834 1.00 43.66 102 VAL A C 1
ATOM 816 O O . VAL A 1 102 ? 11.698 12.097 -6.571 1.00 43.66 102 VAL A O 1
ATOM 819 N N . ASN A 1 103 ? 12.718 14.103 -6.173 1.00 35.97 103 ASN A N 1
ATOM 820 C CA . ASN A 1 103 ? 12.639 14.657 -7.532 1.00 35.97 103 ASN A CA 1
ATOM 821 C C . ASN A 1 103 ? 13.523 13.877 -8.511 1.00 35.97 103 ASN A C 1
ATOM 823 O O . ASN A 1 103 ? 14.611 13.419 -8.095 1.00 35.97 103 ASN A O 1
#

pLDDT: mean 70.09, std 16.56, range [35.97, 92.31]